Protein AF-A0A843B384-F1 (afdb_monomer_lite)

Radius of gyration: 16.62 Å; chains: 1; bounding box: 54×24×37 Å

Secondary structure (DSSP, 8-state):
----PPP---S--HHHHHHHHHHHHHHHHH-TT-EEEEEEE-TTS-B-S-TTT-SEE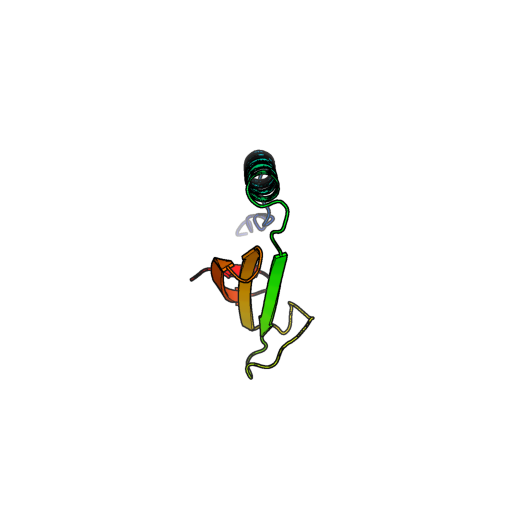EEEEEETTEEEEEEEEEEETTEEEE-

Structure (mmCIF, N/CA/C/O backbone):
data_AF-A0A843B384-F1
#
_entry.id   AF-A0A843B384-F1
#
loop_
_atom_site.group_PDB
_atom_site.id
_atom_site.type_symbol
_atom_site.label_atom_id
_atom_site.label_alt_id
_atom_site.label_comp_id
_atom_site.label_asym_id
_atom_site.label_entity_id
_atom_site.label_seq_id
_atom_site.pdbx_PDB_ins_code
_atom_site.Cartn_x
_atom_site.Cartn_y
_atom_site.Cartn_z
_atom_site.occupancy
_atom_site.B_iso_or_equiv
_atom_site.auth_seq_id
_atom_site.auth_comp_id
_atom_site.auth_asym_id
_atom_site.auth_atom_id
_atom_site.pdbx_PDB_model_num
ATOM 1 N N . MET A 1 1 ? 38.623 15.656 -16.586 1.00 37.75 1 MET A N 1
ATOM 2 C CA . MET A 1 1 ? 37.706 14.532 -16.284 1.00 37.75 1 MET A CA 1
ATOM 3 C C . MET A 1 1 ? 36.533 15.101 -15.500 1.00 37.75 1 MET A C 1
ATOM 5 O O . MET A 1 1 ? 36.781 15.780 -14.518 1.00 37.75 1 MET A O 1
ATOM 9 N N . LYS A 1 2 ? 35.286 14.943 -15.969 1.00 38.72 2 LYS A N 1
ATOM 10 C CA . LYS A 1 2 ? 34.101 15.410 -15.229 1.00 38.72 2 LYS A CA 1
ATOM 11 C C . LYS A 1 2 ? 33.867 14.463 -14.050 1.00 38.72 2 LYS A C 1
ATOM 13 O O . LYS A 1 2 ? 33.615 13.281 -14.275 1.00 38.72 2 LYS A O 1
ATOM 18 N N . GLU A 1 3 ? 33.984 14.967 -12.827 1.00 43.66 3 GLU A N 1
ATOM 19 C CA . GLU A 1 3 ? 33.657 14.225 -11.609 1.00 43.66 3 GLU A CA 1
ATOM 20 C C . GLU A 1 3 ? 32.169 13.854 -11.631 1.00 43.66 3 GLU A C 1
ATOM 22 O O . GLU A 1 3 ? 31.285 14.714 -11.623 1.00 43.66 3 GLU A O 1
ATOM 27 N N . LYS A 1 4 ? 31.877 12.553 -11.721 1.00 43.38 4 LYS A N 1
ATOM 28 C CA . LYS A 1 4 ? 30.518 12.036 -11.557 1.00 43.38 4 LYS A CA 1
ATOM 29 C C . LYS A 1 4 ? 30.167 12.158 -10.074 1.00 43.38 4 LYS A C 1
ATOM 31 O O . LYS A 1 4 ? 30.725 11.427 -9.260 1.00 43.38 4 LYS A O 1
ATOM 36 N N . LYS A 1 5 ? 29.258 13.076 -9.727 1.00 50.09 5 LYS A N 1
ATOM 37 C CA . LYS A 1 5 ? 28.635 13.108 -8.394 1.00 50.09 5 LYS A CA 1
ATOM 38 C C . LYS A 1 5 ? 28.094 11.703 -8.078 1.00 50.09 5 LYS A C 1
ATOM 40 O O . LYS A 1 5 ? 27.462 11.113 -8.960 1.00 50.09 5 LYS A O 1
ATOM 45 N N . PRO A 1 6 ? 28.344 11.152 -6.877 1.00 47.28 6 PRO A N 1
ATOM 46 C CA . PRO A 1 6 ? 27.781 9.864 -6.506 1.00 47.28 6 PRO A CA 1
ATOM 47 C C . PRO A 1 6 ? 26.249 9.958 -6.571 1.00 47.28 6 PRO A C 1
ATOM 49 O O . PRO A 1 6 ? 25.701 11.015 -6.239 1.00 47.28 6 PRO A O 1
ATOM 52 N N . PRO A 1 7 ? 25.549 8.901 -7.018 1.00 52.28 7 PRO A N 1
ATOM 53 C CA . PRO A 1 7 ? 24.095 8.888 -6.987 1.00 52.28 7 PRO A CA 1
ATOM 54 C C . PRO A 1 7 ? 23.661 9.149 -5.544 1.00 52.28 7 PRO A C 1
ATOM 56 O O . PRO A 1 7 ? 24.133 8.471 -4.627 1.00 52.28 7 PRO A O 1
ATOM 59 N N . MET A 1 8 ? 22.810 10.157 -5.333 1.00 54.34 8 MET A N 1
ATOM 60 C CA . MET A 1 8 ? 22.099 10.295 -4.065 1.00 54.34 8 MET A CA 1
ATOM 61 C C . MET A 1 8 ? 21.448 8.939 -3.803 1.00 54.34 8 MET A C 1
ATOM 63 O O . MET A 1 8 ? 20.637 8.482 -4.607 1.00 54.34 8 MET A O 1
ATOM 67 N N . ARG A 1 9 ? 21.877 8.247 -2.741 1.00 48.81 9 ARG A N 1
ATOM 68 C CA . ARG A 1 9 ? 21.212 7.022 -2.304 1.00 48.81 9 ARG A CA 1
ATOM 69 C C . ARG A 1 9 ? 19.789 7.438 -1.963 1.00 48.81 9 ARG A C 1
ATOM 71 O O . ARG A 1 9 ? 19.595 8.154 -0.986 1.00 48.81 9 ARG A O 1
ATOM 78 N N . GLY A 1 10 ? 18.834 7.070 -2.813 1.00 61.16 10 GLY A N 1
ATOM 79 C CA . GLY A 1 10 ? 17.423 7.231 -2.498 1.00 61.16 10 GLY A CA 1
ATOM 80 C C . GLY A 1 10 ? 17.131 6.568 -1.152 1.00 61.16 10 GLY A C 1
ATOM 81 O O . GLY A 1 10 ? 17.714 5.529 -0.832 1.00 61.16 10 GLY A O 1
ATOM 82 N N . GLY A 1 11 ? 16.285 7.206 -0.351 1.00 63.25 11 GLY A N 1
ATOM 83 C CA . GLY A 1 11 ? 15.912 6.741 0.980 1.00 63.25 11 GLY A CA 1
ATOM 84 C C . GLY A 1 11 ? 15.418 7.883 1.861 1.00 63.25 11 GLY A C 1
ATOM 85 O O . GLY A 1 11 ? 15.724 9.046 1.606 1.00 63.25 11 GLY A O 1
ATOM 86 N N . LEU A 1 12 ? 14.657 7.535 2.895 1.00 68.19 12 LEU A N 1
ATOM 87 C CA . LEU A 1 12 ? 14.230 8.472 3.930 1.00 68.19 12 LEU A CA 1
ATOM 88 C C . LEU A 1 12 ? 15.412 8.774 4.856 1.00 68.19 12 LEU A C 1
ATOM 90 O O . LEU A 1 12 ? 16.144 7.871 5.275 1.00 68.19 12 LEU A O 1
ATOM 94 N N . THR A 1 13 ? 15.592 10.039 5.217 1.00 83.75 13 THR A N 1
ATOM 95 C CA . THR A 1 13 ? 16.446 10.392 6.350 1.00 83.75 13 THR A CA 1
ATOM 96 C C . THR A 1 13 ? 15.867 9.789 7.630 1.00 83.75 13 THR A C 1
ATOM 98 O O . THR A 1 13 ? 14.666 9.548 7.741 1.00 83.75 13 THR A O 1
ATOM 101 N N . LYS A 1 14 ? 16.709 9.584 8.648 1.00 78.31 14 LYS A N 1
ATOM 102 C CA . LYS A 1 14 ? 16.256 9.076 9.953 1.00 78.31 14 LYS A CA 1
ATOM 103 C C . LYS A 1 14 ? 15.081 9.885 10.519 1.00 78.31 14 LYS A C 1
ATOM 105 O O . LYS A 1 14 ? 14.148 9.308 11.056 1.00 78.31 14 LYS A O 1
ATOM 110 N N . ARG A 1 15 ? 15.117 11.211 10.365 1.00 81.50 15 ARG A N 1
ATOM 111 C CA . ARG A 1 15 ? 14.062 12.102 10.855 1.00 81.50 15 ARG A CA 1
ATOM 112 C C . ARG A 1 15 ? 12.741 11.893 10.113 1.00 81.50 15 ARG A C 1
ATOM 114 O O . ARG A 1 15 ? 11.697 11.872 10.751 1.00 81.50 15 ARG A O 1
ATOM 121 N N . GLU A 1 16 ? 12.792 11.740 8.793 1.00 70.50 16 GLU A N 1
ATOM 122 C CA . GLU A 1 16 ? 11.602 11.450 7.982 1.00 70.50 16 GLU A CA 1
ATOM 123 C C . GLU A 1 16 ? 11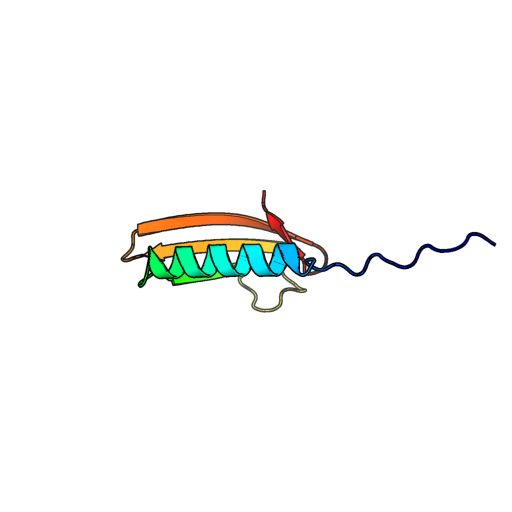.034 10.067 8.315 1.00 70.50 16 GLU A C 1
ATOM 125 O O . GLU A 1 16 ? 9.822 9.918 8.433 1.00 70.50 16 GLU A O 1
ATOM 130 N N . PHE A 1 17 ? 11.900 9.078 8.553 1.00 77.38 17 PHE A N 1
ATOM 131 C CA . PHE A 1 17 ? 11.481 7.754 9.009 1.00 77.38 17 PHE A CA 1
ATOM 132 C C . PHE A 1 17 ? 10.811 7.792 10.390 1.00 77.38 17 PHE A C 1
ATOM 134 O O . PHE A 1 17 ? 9.747 7.204 10.569 1.00 77.38 17 PHE A O 1
ATOM 141 N N . ASP A 1 18 ? 11.410 8.486 11.360 1.00 79.12 18 ASP A N 1
ATOM 142 C CA . ASP A 1 18 ? 10.862 8.593 12.716 1.00 79.12 18 ASP A CA 1
ATOM 143 C C . ASP A 1 18 ? 9.504 9.323 12.713 1.00 79.12 18 ASP A C 1
ATOM 145 O O . ASP A 1 18 ? 8.590 8.904 13.420 1.00 79.12 18 ASP A O 1
ATOM 149 N N . SER A 1 19 ? 9.341 10.355 11.873 1.00 74.19 19 SER A N 1
ATOM 150 C CA . SER A 1 19 ? 8.056 11.047 11.689 1.00 74.19 19 SER A CA 1
ATOM 151 C C . SER A 1 19 ? 6.998 10.118 11.097 1.00 74.19 19 SER A C 1
ATOM 153 O O . SER A 1 19 ? 5.944 9.939 11.696 1.00 74.19 19 SER A O 1
ATOM 155 N N . LEU A 1 20 ? 7.316 9.449 9.980 1.00 75.88 20 LEU A N 1
ATOM 156 C CA . LEU A 1 20 ? 6.408 8.501 9.332 1.00 75.88 20 LEU A CA 1
ATOM 157 C C . LEU A 1 20 ? 5.976 7.391 10.296 1.00 75.88 20 LEU A C 1
ATOM 159 O O . LEU A 1 20 ? 4.823 6.970 10.304 1.00 75.88 20 LEU A O 1
ATOM 163 N N . ARG A 1 21 ? 6.900 6.911 11.131 1.00 82.25 21 ARG A N 1
ATOM 164 C CA . ARG A 1 21 ? 6.605 5.895 12.138 1.00 82.25 21 ARG A CA 1
ATOM 165 C C . ARG A 1 21 ? 5.608 6.391 13.188 1.00 82.25 21 ARG A C 1
ATOM 167 O O . ARG A 1 21 ? 4.724 5.619 13.554 1.00 82.25 21 ARG A O 1
ATOM 174 N N . GLU A 1 22 ? 5.760 7.608 13.708 1.00 83.69 22 GLU A N 1
ATOM 175 C CA . GLU A 1 22 ? 4.796 8.160 14.672 1.00 83.69 22 GLU A CA 1
ATOM 176 C C . GLU A 1 22 ? 3.432 8.399 14.017 1.00 83.69 22 GLU A C 1
ATOM 178 O O . GLU A 1 22 ? 2.420 8.028 14.609 1.00 83.69 22 GLU A O 1
ATOM 183 N N . ASP A 1 23 ? 3.401 8.893 12.777 1.00 81.38 23 ASP A N 1
ATOM 184 C CA . ASP A 1 23 ? 2.157 9.096 12.025 1.00 81.38 2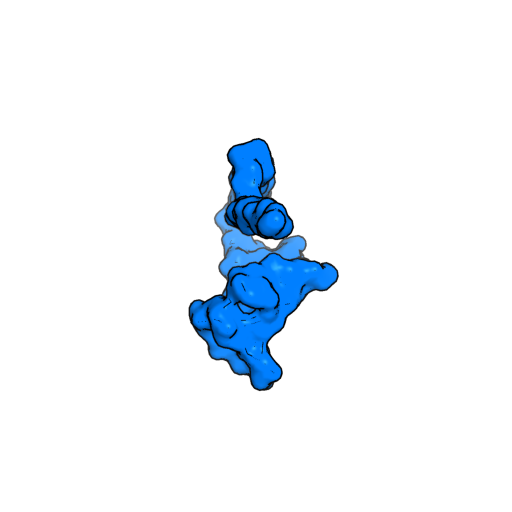3 ASP A CA 1
ATOM 185 C C . ASP A 1 23 ? 1.411 7.768 11.815 1.00 81.38 23 ASP A C 1
ATOM 187 O O . ASP A 1 23 ? 0.213 7.663 12.081 1.00 81.38 23 ASP A O 1
ATOM 191 N N . LEU A 1 24 ? 2.132 6.706 11.432 1.00 78.81 24 LEU A N 1
ATOM 192 C CA . LEU A 1 24 ? 1.570 5.357 11.320 1.00 78.81 24 LEU A CA 1
ATOM 193 C C . LEU A 1 24 ? 1.091 4.816 12.671 1.00 78.81 24 LEU A C 1
ATOM 195 O O . LEU A 1 24 ? 0.056 4.154 12.739 1.00 78.81 24 LEU A O 1
ATOM 199 N N . ARG A 1 25 ? 1.822 5.089 13.758 1.00 83.06 25 ARG A N 1
ATOM 200 C CA . ARG A 1 25 ? 1.432 4.654 15.105 1.00 83.06 25 ARG A CA 1
ATOM 201 C C . ARG A 1 25 ? 0.144 5.336 15.559 1.00 83.06 25 ARG A C 1
ATOM 203 O O . ARG A 1 25 ? -0.712 4.666 16.133 1.00 83.06 25 ARG A O 1
ATOM 210 N N . GLN A 1 26 ? 0.006 6.631 15.290 1.00 82.75 26 GLN A N 1
ATOM 211 C CA . GLN A 1 26 ? -1.201 7.390 15.596 1.00 82.75 26 GLN A CA 1
ATOM 212 C C . GLN A 1 26 ? -2.383 6.889 14.760 1.00 82.75 26 GLN A C 1
ATOM 214 O O . GLN A 1 26 ? -3.431 6.587 15.320 1.00 82.75 26 GLN A O 1
ATOM 219 N N . LEU A 1 27 ? -2.185 6.678 13.456 1.00 80.00 27 LEU A N 1
ATOM 220 C CA . LEU A 1 27 ? -3.217 6.155 12.560 1.00 80.00 27 LEU A CA 1
ATOM 221 C C . LEU A 1 27 ? -3.756 4.794 13.025 1.00 80.00 27 LEU A C 1
ATOM 223 O O . LEU A 1 27 ? -4.966 4.594 13.077 1.00 80.00 27 LEU A O 1
ATOM 227 N N . VAL A 1 28 ? -2.867 3.867 13.400 1.00 81.56 28 VAL A N 1
ATOM 228 C CA . VAL A 1 28 ? -3.260 2.546 13.922 1.00 81.56 28 VAL A CA 1
ATOM 229 C C . VAL A 1 28 ? -3.937 2.656 15.293 1.00 81.56 28 VAL A C 1
ATOM 231 O O . VAL A 1 28 ? -4.807 1.849 15.608 1.00 81.56 28 VAL A O 1
ATOM 234 N N . SER A 1 29 ? -3.565 3.644 16.112 1.00 85.19 29 SER A N 1
ATOM 235 C CA . SER A 1 29 ? -4.231 3.902 17.393 1.00 85.19 29 SER A CA 1
ATOM 236 C C . SER A 1 29 ? -5.650 4.446 17.209 1.00 85.19 29 SER A C 1
ATOM 238 O O . SER A 1 29 ? -6.553 4.030 17.932 1.00 85.19 29 SER A O 1
ATOM 240 N N . ASP A 1 30 ? -5.841 5.370 16.267 1.00 85.38 30 ASP A N 1
ATOM 241 C CA . ASP A 1 30 ? -7.131 6.018 16.006 1.00 85.38 30 ASP A CA 1
ATOM 242 C C . ASP A 1 30 ? -8.090 5.099 15.241 1.00 85.38 30 ASP A C 1
ATOM 244 O O . ASP A 1 30 ? -9.302 5.162 15.446 1.00 85.38 30 ASP A O 1
ATOM 248 N N . HIS A 1 31 ? -7.540 4.205 14.415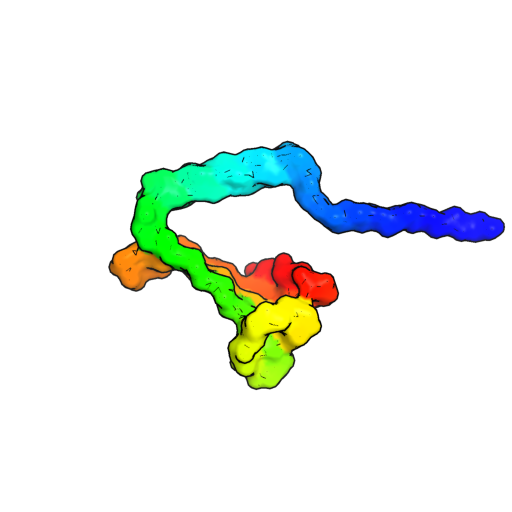 1.00 85.88 31 HIS A N 1
ATOM 249 C CA . HIS A 1 31 ? -8.279 3.236 13.613 1.00 85.88 31 HIS A CA 1
ATOM 250 C C . HIS A 1 31 ? -7.761 1.809 13.859 1.00 85.88 31 HIS A C 1
ATOM 252 O O . HIS A 1 31 ? -7.080 1.227 13.007 1.00 85.88 31 HIS A O 1
ATOM 258 N N . PRO A 1 32 ? -8.061 1.200 15.022 1.00 84.81 32 PRO A N 1
ATOM 259 C CA . PRO A 1 32 ? -7.513 -0.101 15.411 1.00 84.81 32 PRO A CA 1
ATOM 260 C C . PRO A 1 32 ? -7.972 -1.252 14.506 1.00 84.81 32 PRO A C 1
ATOM 262 O O . PRO A 1 32 ? -7.391 -2.337 14.550 1.00 84.81 32 PRO A O 1
ATOM 265 N N . ARG A 1 33 ? -9.016 -1.037 13.694 1.00 89.69 33 ARG A N 1
ATOM 266 C CA . ARG A 1 33 ? -9.526 -2.008 12.717 1.00 89.69 33 ARG A CA 1
ATOM 267 C C . ARG A 1 33 ? -9.185 -1.630 11.274 1.00 89.69 33 ARG A C 1
ATOM 269 O O . ARG A 1 33 ? -9.708 -2.256 10.353 1.00 89.69 33 ARG A O 1
ATOM 276 N N . ALA A 1 34 ? -8.300 -0.649 11.075 1.00 88.81 34 ALA A N 1
ATOM 277 C CA . ALA A 1 34 ? -7.845 -0.238 9.756 1.00 88.81 34 ALA A CA 1
ATOM 278 C C . ALA A 1 34 ? -7.207 -1.401 8.978 1.00 88.81 34 ALA A C 1
ATOM 280 O O . ALA A 1 34 ? -6.289 -2.075 9.449 1.00 88.81 34 ALA A O 1
ATOM 281 N N . GLN A 1 35 ? -7.664 -1.593 7.746 1.00 89.50 35 GLN A N 1
ATOM 282 C CA . GLN A 1 35 ? -7.136 -2.542 6.780 1.00 89.50 35 GLN A CA 1
ATOM 283 C C . GLN A 1 35 ? -6.474 -1.782 5.638 1.00 89.50 35 GLN A C 1
ATOM 285 O O . GLN A 1 35 ? -7.132 -1.063 4.885 1.00 89.50 35 GLN A O 1
ATOM 290 N N . PHE A 1 36 ? -5.164 -1.969 5.503 1.00 89.06 36 PHE A N 1
ATOM 291 C CA . PHE A 1 36 ? -4.359 -1.387 4.437 1.00 89.06 36 PHE A CA 1
ATOM 292 C C . PHE A 1 36 ? -4.327 -2.349 3.254 1.00 89.06 36 PHE A C 1
ATOM 294 O O . PHE A 1 36 ? -3.934 -3.506 3.396 1.00 89.06 36 PHE A O 1
ATOM 301 N N . THR A 1 37 ? -4.713 -1.869 2.079 1.00 90.00 37 THR A N 1
ATOM 302 C CA . THR A 1 37 ? -4.620 -2.628 0.832 1.00 90.00 37 THR A CA 1
ATOM 303 C C . THR A 1 37 ? -3.764 -1.857 -0.153 1.00 90.00 37 THR A C 1
ATOM 305 O O . THR A 1 37 ? -4.080 -0.715 -0.475 1.00 90.00 37 THR A O 1
ATOM 308 N N . ILE A 1 38 ? -2.699 -2.497 -0.638 1.00 90.94 38 ILE A N 1
ATOM 309 C CA . ILE A 1 38 ? -1.890 -2.006 -1.752 1.00 90.94 38 ILE A CA 1
ATOM 310 C C . ILE A 1 38 ? -2.210 -2.873 -2.969 1.00 90.94 38 ILE A C 1
ATOM 312 O O . ILE A 1 38 ? -2.104 -4.100 -2.922 1.00 90.94 38 ILE A O 1
ATOM 316 N N . LEU A 1 39 ? -2.617 -2.228 -4.053 1.00 94.06 39 LEU A N 1
ATOM 317 C CA . LEU A 1 39 ? -2.848 -2.825 -5.356 1.00 94.06 39 LEU A CA 1
ATOM 318 C C . LEU A 1 39 ? -1.733 -2.370 -6.291 1.00 94.06 39 LEU A C 1
ATOM 320 O O . LEU A 1 39 ? -1.504 -1.174 -6.426 1.00 94.06 39 LEU A O 1
ATOM 324 N N . LEU A 1 40 ? -1.067 -3.309 -6.955 1.00 94.56 40 LEU A N 1
ATOM 325 C CA . LEU A 1 40 ? -0.108 -3.022 -8.015 1.00 94.56 40 LEU A CA 1
ATOM 326 C C . LEU A 1 40 ? -0.693 -3.503 -9.337 1.00 94.56 40 LEU A C 1
ATOM 328 O O . LEU A 1 40 ? -1.185 -4.630 -9.424 1.00 94.56 40 LEU A O 1
ATOM 332 N N . LEU A 1 41 ? -0.657 -2.638 -10.346 1.00 95.56 41 LEU A N 1
ATOM 333 C CA . LEU A 1 41 ? -1.190 -2.918 -11.673 1.00 95.56 41 LEU A CA 1
ATOM 334 C C . LEU A 1 41 ? -0.080 -2.808 -12.710 1.00 95.56 41 LEU A C 1
ATOM 336 O O . LEU A 1 41 ? 0.664 -1.824 -12.714 1.00 95.56 41 LEU A O 1
ATOM 340 N N . ASP A 1 42 ? 0.021 -3.789 -13.601 1.00 94.50 42 ASP A N 1
ATOM 341 C CA . ASP A 1 42 ? 0.923 -3.734 -14.751 1.00 94.50 42 ASP A CA 1
ATOM 342 C C . ASP A 1 42 ? 0.439 -2.711 -15.802 1.00 94.50 42 ASP A C 1
ATOM 344 O O . ASP A 1 42 ? -0.490 -1.933 -15.569 1.00 94.50 42 ASP A O 1
ATOM 348 N N . ARG A 1 43 ? 1.105 -2.645 -16.959 1.00 92.12 43 ARG A N 1
ATOM 349 C CA . ARG A 1 43 ? 0.729 -1.713 -18.043 1.00 92.12 43 ARG A CA 1
ATOM 350 C C . ARG A 1 43 ? -0.588 -2.068 -18.732 1.00 92.12 43 ARG A C 1
ATOM 352 O O . ARG A 1 43 ? -1.172 -1.203 -19.377 1.00 92.12 43 ARG A O 1
ATOM 359 N N . GLU A 1 44 ? -1.024 -3.315 -18.624 1.00 93.06 44 GLU A N 1
ATOM 360 C CA . GLU A 1 44 ? -2.273 -3.814 -19.200 1.00 93.06 44 GLU A CA 1
ATOM 361 C C . GLU A 1 44 ? -3.446 -3.664 -18.216 1.00 93.06 44 GLU A C 1
ATOM 363 O O . GLU A 1 44 ? -4.603 -3.821 -18.600 1.00 93.06 44 GLU A O 1
ATOM 368 N N . GLY A 1 45 ? -3.162 -3.286 -16.965 1.00 91.31 45 GLY A N 1
ATOM 369 C CA . GLY A 1 45 ? -4.145 -3.113 -15.901 1.00 91.31 45 GLY A CA 1
ATOM 370 C C . GLY A 1 45 ? -4.407 -4.387 -15.099 1.00 91.31 45 GLY A C 1
ATOM 371 O O . GLY A 1 45 ? -5.350 -4.414 -14.306 1.00 91.31 45 GLY A O 1
ATOM 372 N N . HIS A 1 46 ? -3.597 -5.434 -15.268 1.00 95.31 46 HIS A N 1
ATOM 373 C CA . HIS A 1 46 ? -3.702 -6.648 -14.467 1.00 95.31 46 HIS A CA 1
ATOM 374 C C . HIS A 1 46 ? -2.987 -6.488 -13.130 1.00 95.31 46 HIS A C 1
ATOM 376 O O . HIS A 1 46 ? -1.958 -5.817 -13.021 1.00 95.31 46 HIS A O 1
ATOM 382 N N . ARG A 1 47 ? -3.525 -7.142 -12.097 1.00 94.06 47 ARG A N 1
ATOM 383 C CA . ARG A 1 47 ? -2.881 -7.187 -10.786 1.00 94.06 47 ARG A CA 1
ATOM 384 C C . ARG A 1 47 ? -1.583 -7.985 -10.872 1.00 94.06 47 ARG A C 1
ATOM 386 O O . ARG A 1 47 ? -1.579 -9.102 -11.380 1.00 94.06 47 ARG A O 1
ATOM 393 N N . THR A 1 48 ? -0.516 -7.422 -10.322 1.00 92.62 48 THR A N 1
ATOM 394 C CA . THR A 1 48 ? 0.793 -8.069 -10.200 1.00 92.62 48 THR A CA 1
ATOM 395 C C . THR A 1 48 ? 1.278 -7.978 -8.758 1.00 92.62 48 THR A C 1
ATOM 397 O O . THR A 1 48 ? 0.917 -7.048 -8.043 1.00 92.62 48 THR A O 1
ATOM 400 N N . ASP A 1 49 ? 2.100 -8.930 -8.332 1.00 90.88 49 ASP A N 1
ATOM 401 C CA . ASP A 1 49 ? 2.799 -8.872 -7.043 1.00 90.88 49 ASP A CA 1
ATOM 402 C C . ASP A 1 49 ? 4.270 -8.438 -7.216 1.00 90.88 49 ASP A C 1
ATOM 404 O O . ASP A 1 49 ? 4.976 -8.200 -6.236 1.00 90.88 49 ASP A O 1
ATOM 408 N N . ASP A 1 50 ? 4.744 -8.303 -8.462 1.00 89.19 50 ASP A N 1
ATOM 409 C CA . ASP A 1 50 ? 6.084 -7.811 -8.778 1.00 89.19 50 ASP A CA 1
ATOM 410 C C . ASP A 1 50 ? 6.063 -6.300 -9.041 1.00 89.19 50 ASP A C 1
ATOM 412 O O . ASP A 1 50 ? 5.596 -5.822 -10.075 1.00 89.19 50 ASP A O 1
ATOM 416 N N . ILE A 1 51 ? 6.652 -5.536 -8.120 1.00 86.19 51 ILE A N 1
ATOM 417 C CA . ILE A 1 51 ? 6.777 -4.077 -8.227 1.00 86.19 51 ILE A CA 1
ATOM 418 C C . ILE A 1 51 ? 7.563 -3.623 -9.465 1.00 86.19 51 ILE A C 1
ATOM 420 O O . ILE A 1 51 ? 7.368 -2.509 -9.944 1.00 86.19 51 ILE A O 1
ATOM 424 N N . SER A 1 52 ? 8.438 -4.473 -10.006 1.00 87.44 52 SER A N 1
ATOM 425 C CA . SER A 1 52 ? 9.241 -4.154 -11.191 1.00 87.44 52 SER A CA 1
ATOM 426 C C . SER A 1 52 ? 8.405 -4.170 -12.472 1.00 87.44 52 SER A C 1
ATOM 428 O O . SER A 1 52 ? 8.743 -3.475 -13.432 1.00 87.44 52 SER A O 1
ATOM 430 N N . SER A 1 53 ? 7.323 -4.954 -12.490 1.00 90.06 53 SER A N 1
ATOM 431 C CA . SER A 1 53 ? 6.366 -5.035 -13.601 1.00 90.06 53 SER A CA 1
ATOM 432 C C . SER A 1 53 ? 5.173 -4.090 -13.437 1.00 90.06 53 SER A C 1
ATOM 434 O O . SER A 1 53 ? 4.461 -3.824 -14.409 1.00 90.06 53 SER A O 1
ATOM 436 N N . ALA A 1 54 ? 4.976 -3.537 -12.239 1.00 94.06 54 ALA A N 1
ATOM 437 C CA . ALA A 1 54 ? 3.923 -2.575 -11.967 1.00 94.06 54 ALA A CA 1
ATOM 438 C C . ALA A 1 54 ? 4.170 -1.238 -12.690 1.00 94.06 54 ALA A C 1
ATOM 440 O O . ALA A 1 54 ? 5.281 -0.711 -12.732 1.00 94.06 54 ALA A O 1
ATOM 441 N N . SER A 1 55 ? 3.101 -0.671 -13.244 1.00 95.12 55 SER A N 1
ATOM 442 C CA . SER A 1 55 ? 3.060 0.672 -13.827 1.00 95.12 55 SER A CA 1
ATOM 443 C C . SER A 1 55 ? 2.231 1.651 -12.995 1.00 95.12 55 SER A C 1
ATOM 445 O O . SER A 1 55 ? 2.475 2.857 -13.037 1.00 95.12 55 SER A O 1
ATOM 447 N N . ARG A 1 56 ? 1.278 1.143 -12.204 1.00 94.31 56 ARG A N 1
ATOM 448 C CA . ARG A 1 56 ? 0.435 1.928 -11.297 1.00 94.31 56 ARG A CA 1
ATOM 449 C C . ARG A 1 56 ? 0.311 1.246 -9.947 1.00 94.31 56 ARG A C 1
ATOM 451 O O . ARG A 1 56 ? 0.437 0.024 -9.851 1.00 94.31 56 ARG A O 1
ATOM 458 N N . TYR A 1 57 ? 0.021 2.042 -8.928 1.00 93.94 57 TYR 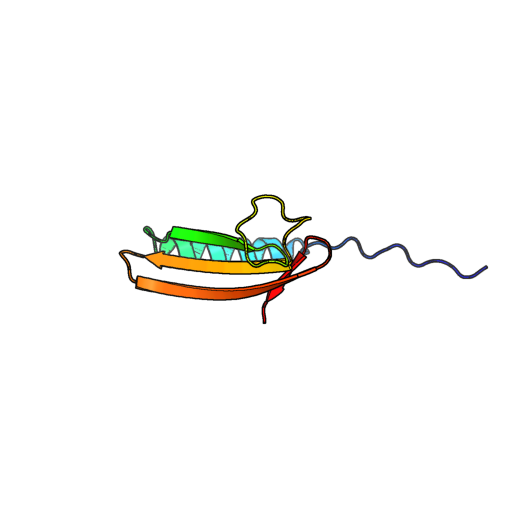A N 1
ATOM 459 C CA . TYR A 1 57 ? -0.375 1.529 -7.627 1.00 93.94 57 TYR A CA 1
A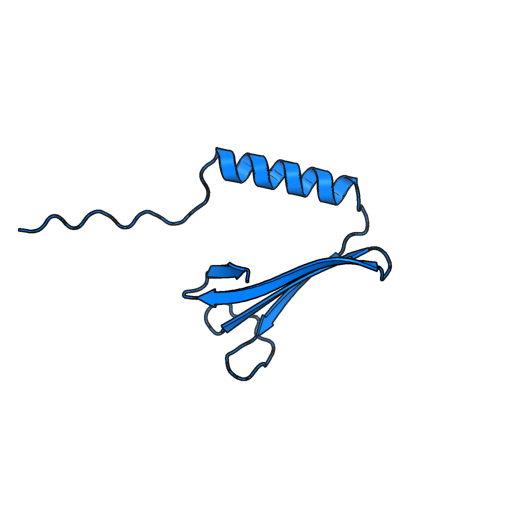TOM 460 C C . TYR A 1 57 ? -1.643 2.212 -7.127 1.00 93.94 57 TYR A C 1
ATOM 462 O O . TYR A 1 57 ? -1.996 3.317 -7.546 1.00 93.94 57 TYR A O 1
ATOM 470 N N . GLY A 1 58 ? -2.309 1.527 -6.211 1.00 92.69 58 GLY A N 1
ATOM 471 C CA . GLY A 1 58 ? -3.380 2.066 -5.402 1.00 92.69 58 GLY A CA 1
ATOM 472 C C . GLY A 1 58 ? -3.186 1.665 -3.951 1.00 92.69 58 GLY A C 1
ATOM 473 O O . GLY A 1 58 ? -2.918 0.502 -3.671 1.00 92.69 58 GLY A O 1
ATOM 474 N N . LEU A 1 59 ? -3.332 2.610 -3.035 1.00 90.81 59 LEU A N 1
ATOM 475 C CA . LEU A 1 59 ? -3.356 2.385 -1.598 1.00 90.81 59 LEU A CA 1
ATOM 476 C C . LEU A 1 59 ? -4.738 2.773 -1.078 1.00 90.81 59 LEU A C 1
ATOM 478 O O . LEU A 1 59 ? -5.207 3.882 -1.311 1.00 90.81 59 LEU A O 1
ATOM 482 N N . THR A 1 60 ? -5.393 1.869 -0.359 1.00 91.19 60 THR A N 1
ATOM 483 C CA . THR A 1 60 ? -6.651 2.159 0.337 1.00 91.19 60 THR A CA 1
ATOM 484 C C . THR A 1 60 ? -6.570 1.724 1.787 1.00 91.19 60 THR A C 1
ATOM 486 O O . THR A 1 60 ? -6.029 0.655 2.078 1.00 91.19 60 THR A O 1
ATOM 489 N N . VAL A 1 61 ? -7.164 2.512 2.677 1.00 90.12 61 VAL A N 1
ATOM 490 C CA . VAL A 1 61 ? -7.338 2.182 4.092 1.00 90.12 61 VAL A CA 1
ATOM 491 C C . VAL A 1 61 ? -8.826 2.161 4.400 1.00 90.12 61 VAL A C 1
ATOM 493 O O . VAL A 1 61 ? -9.502 3.178 4.233 1.00 90.12 61 VAL A O 1
ATOM 496 N N . TYR A 1 62 ? -9.327 1.009 4.838 1.00 91.12 62 TYR A N 1
ATOM 497 C CA . TYR A 1 62 ? -10.719 0.820 5.247 1.00 91.12 62 TYR A CA 1
ATOM 498 C C . TYR A 1 62 ? -10.819 0.516 6.738 1.00 91.12 62 TYR A C 1
ATOM 500 O O . TYR A 1 62 ? -9.958 -0.167 7.272 1.00 91.12 62 TYR A O 1
ATOM 508 N N . GLU A 1 63 ? -11.897 0.932 7.390 1.00 91.06 63 GLU A N 1
ATOM 509 C CA . GLU A 1 63 ? -12.282 0.468 8.727 1.00 91.06 63 GLU A CA 1
ATOM 510 C C . GLU A 1 63 ? -13.774 0.140 8.720 1.00 91.06 63 GLU A C 1
ATOM 512 O O . GLU A 1 63 ? -14.584 1.012 8.416 1.00 91.06 63 GLU A O 1
ATOM 517 N N . ASP A 1 64 ? -14.130 -1.116 9.012 1.00 87.06 64 ASP A N 1
ATOM 518 C CA . ASP A 1 64 ? -15.526 -1.593 9.048 1.00 87.06 64 ASP A CA 1
ATOM 519 C C . ASP A 1 64 ? -16.349 -1.146 7.827 1.00 87.06 64 ASP A C 1
ATOM 521 O O . ASP A 1 64 ? -17.422 -0.560 7.957 1.00 87.06 64 ASP A O 1
ATOM 525 N N . ASP A 1 65 ? -15.792 -1.364 6.634 1.00 88.12 65 ASP A N 1
ATOM 526 C CA . ASP A 1 65 ? -16.357 -0.994 5.327 1.00 88.12 65 ASP A CA 1
ATOM 527 C C . ASP A 1 65 ? -16.346 0.509 4.984 1.00 88.12 65 ASP A C 1
ATOM 529 O O . ASP A 1 65 ? -16.728 0.901 3.878 1.00 88.12 65 ASP A O 1
ATOM 533 N N . LYS A 1 66 ? -15.836 1.375 5.867 1.00 90.75 66 LYS A N 1
ATOM 534 C CA . LYS A 1 66 ? -15.643 2.802 5.583 1.00 90.75 66 LYS A CA 1
ATOM 535 C C . LYS A 1 66 ? -14.257 3.068 5.002 1.00 90.75 66 LYS A C 1
ATOM 537 O O . LYS A 1 66 ? -13.251 2.801 5.651 1.00 90.75 66 LYS A O 1
ATOM 542 N N . LEU A 1 67 ? -14.201 3.679 3.818 1.00 89.06 67 LEU A N 1
ATOM 543 C CA . LEU A 1 67 ? -12.957 4.206 3.253 1.00 89.06 67 LEU A CA 1
ATOM 544 C C . LEU A 1 67 ? -12.479 5.411 4.081 1.00 89.06 67 LEU A C 1
ATOM 546 O O . LEU A 1 67 ? -13.166 6.431 4.154 1.00 89.06 67 LEU A O 1
ATOM 550 N N . ILE A 1 68 ? -11.309 5.285 4.704 1.00 88.62 68 ILE A N 1
ATOM 551 C CA . ILE A 1 68 ? -10.653 6.347 5.482 1.00 88.62 68 ILE A CA 1
ATOM 552 C C . ILE A 1 68 ? -9.656 7.109 4.611 1.00 88.62 68 ILE A C 1
ATOM 554 O O . ILE A 1 68 ? -9.556 8.330 4.703 1.00 88.62 68 ILE A O 1
ATOM 558 N N . PHE A 1 69 ? -8.920 6.389 3.766 1.00 86.88 69 PHE A N 1
ATOM 559 C CA . PHE A 1 69 ? -7.866 6.960 2.940 1.00 86.88 69 PHE A CA 1
ATOM 560 C C . PHE A 1 69 ? -7.769 6.230 1.605 1.00 86.88 69 PHE A C 1
ATOM 562 O O . PHE A 1 69 ? -7.900 5.006 1.549 1.00 86.88 69 PHE A O 1
ATOM 569 N N . GLN A 1 70 ? -7.501 6.986 0.545 1.00 90.62 70 GLN A N 1
ATOM 570 C CA . GLN A 1 70 ? -7.218 6.464 -0.781 1.00 90.62 70 GLN A CA 1
ATOM 571 C C . GLN A 1 70 ? -6.129 7.305 -1.435 1.00 90.62 70 GLN A C 1
ATOM 573 O O . GLN A 1 70 ? -6.220 8.529 -1.462 1.00 90.62 70 GLN A O 1
ATOM 578 N N . GLU A 1 71 ? -5.153 6.628 -2.022 1.00 90.69 71 GLU A N 1
ATOM 579 C CA . GLU A 1 71 ? -4.116 7.221 -2.853 1.00 90.69 71 GLU A CA 1
ATOM 580 C C . GLU A 1 71 ? -3.937 6.364 -4.101 1.00 90.69 71 GLU A C 1
ATOM 582 O O . GLU A 1 71 ? -3.928 5.136 -4.030 1.00 90.69 71 GLU A O 1
ATOM 587 N N . MET A 1 72 ? -3.817 7.012 -5.253 1.00 91.19 72 MET A N 1
ATOM 588 C CA . MET A 1 72 ? -3.500 6.366 -6.520 1.00 91.19 72 MET A CA 1
ATOM 589 C C . MET A 1 72 ? -2.249 7.025 -7.079 1.00 91.19 72 MET A C 1
ATOM 591 O O . MET A 1 72 ? -2.012 8.210 -6.852 1.00 91.19 72 MET A O 1
ATOM 595 N N . GLY A 1 73 ? -1.460 6.263 -7.823 1.00 92.44 73 GLY A N 1
ATOM 596 C CA . GLY A 1 73 ? -0.305 6.846 -8.474 1.00 92.44 73 GLY A CA 1
ATOM 597 C C . GLY A 1 73 ? 0.385 5.924 -9.456 1.00 92.44 73 GLY A C 1
ATOM 598 O O . GLY A 1 73 ? -0.131 4.874 -9.861 1.00 92.44 73 GLY A O 1
ATOM 599 N N . VAL A 1 74 ? 1.580 6.341 -9.854 1.00 93.00 74 VAL A N 1
ATOM 600 C CA . VAL A 1 74 ? 2.404 5.649 -10.845 1.00 93.00 74 VAL A CA 1
ATOM 601 C C . VAL A 1 74 ? 3.564 4.929 -10.177 1.00 93.00 74 VAL A C 1
ATOM 603 O O . VAL A 1 74 ? 4.114 5.385 -9.176 1.00 93.00 74 VAL A O 1
ATOM 606 N N . VAL A 1 75 ? 3.961 3.799 -10.756 1.00 87.88 75 VAL A N 1
ATOM 607 C CA . VAL A 1 75 ? 5.178 3.090 -10.362 1.00 87.88 75 VAL A CA 1
ATOM 608 C C . VAL A 1 75 ? 6.254 3.367 -11.403 1.00 87.88 75 VAL A C 1
ATOM 610 O O . VAL A 1 75 ? 6.101 3.043 -12.578 1.00 87.88 75 VAL A O 1
ATOM 613 N N . THR A 1 76 ? 7.352 3.995 -10.985 1.00 87.25 76 THR A N 1
ATOM 614 C CA . THR A 1 76 ? 8.488 4.325 -11.856 1.00 87.25 76 THR A CA 1
ATOM 615 C C . THR A 1 76 ? 9.780 3.833 -11.223 1.00 87.25 76 THR A C 1
ATOM 617 O O . THR A 1 76 ? 10.132 4.246 -10.123 1.00 87.25 76 THR A O 1
ATOM 620 N N . ASN A 1 77 ? 10.512 2.958 -11.921 1.00 85.12 77 ASN A N 1
ATOM 621 C CA . ASN A 1 77 ? 11.762 2.355 -11.434 1.00 85.12 77 ASN A CA 1
ATOM 622 C C . ASN A 1 77 ? 11.623 1.696 -10.043 1.00 85.12 77 ASN A C 1
ATOM 624 O O . ASN A 1 77 ? 12.516 1.817 -9.207 1.00 85.12 77 ASN A O 1
ATOM 628 N N . GLY A 1 78 ? 10.487 1.038 -9.785 1.00 78.88 78 GLY A N 1
ATOM 629 C CA . GLY A 1 78 ? 10.183 0.409 -8.494 1.00 78.88 78 GLY A CA 1
ATOM 630 C C . GLY A 1 78 ? 9.787 1.384 -7.377 1.00 78.88 78 GLY A C 1
ATOM 631 O O . GLY A 1 78 ? 9.667 0.967 -6.229 1.00 78.88 78 GLY A O 1
ATOM 632 N N . LEU A 1 79 ? 9.586 2.670 -7.686 1.00 83.56 79 LEU A N 1
ATOM 633 C CA . LEU A 1 79 ? 9.115 3.684 -6.740 1.00 83.56 79 LEU A CA 1
ATOM 634 C C . LEU A 1 79 ? 7.643 4.009 -6.994 1.00 83.56 79 LEU A C 1
ATOM 636 O O . LEU A 1 79 ? 7.268 4.272 -8.134 1.00 83.56 79 LEU A O 1
ATOM 640 N N . MET A 1 80 ? 6.840 4.031 -5.929 1.00 86.62 80 MET A N 1
ATOM 641 C CA . MET A 1 80 ? 5.451 4.499 -5.935 1.00 86.62 80 MET A CA 1
ATOM 642 C C . MET A 1 80 ? 5.434 6.023 -5.783 1.00 86.62 80 MET A C 1
ATOM 644 O O . MET A 1 80 ? 5.995 6.553 -4.824 1.00 86.62 80 MET A O 1
ATOM 648 N N . ILE A 1 81 ? 4.849 6.720 -6.754 1.00 86.56 81 ILE A N 1
ATOM 649 C CA . ILE A 1 81 ? 4.768 8.182 -6.810 1.00 86.56 81 ILE A CA 1
ATOM 650 C C . ILE A 1 81 ? 3.290 8.565 -6.904 1.00 86.56 81 ILE A C 1
ATOM 652 O O . ILE A 1 81 ? 2.649 8.253 -7.910 1.00 86.56 81 ILE A O 1
ATOM 656 N N . GLY A 1 82 ? 2.767 9.202 -5.855 1.00 81.75 82 GLY A N 1
ATOM 657 C CA . GLY A 1 82 ? 1.369 9.637 -5.786 1.00 81.75 82 GLY A CA 1
ATOM 658 C C . GLY A 1 82 ? 1.037 10.728 -6.804 1.00 81.75 82 GLY A C 1
ATOM 659 O O . GLY A 1 82 ? 1.912 11.520 -7.169 1.00 81.75 82 GLY A O 1
ATOM 660 N N . GLU A 1 83 ? -0.217 10.735 -7.261 1.00 73.06 83 GLU A N 1
ATOM 661 C CA . GLU A 1 83 ? -0.811 11.767 -8.132 1.00 73.06 83 GLU A CA 1
ATOM 662 C C . GLU A 1 83 ? -1.529 12.873 -7.343 1.00 73.06 83 GLU A C 1
ATOM 664 O O . GLU A 1 83 ? -2.122 12.576 -6.281 1.00 73.06 83 GLU A O 1
#

Foldseek 3Di:
DDDDDPPPPDDDDPVRVVVVVVVVVVVCVVQVQKDKDKFFAAPVRDTDPDLQRGFKMKIWIDHPNDTPDIWIATRDPSDGDTD

pLDDT: mean 82.01, std 14.36, range [37.75, 95.56]

Sequence (83 aa):
MKEKKPPMRGGLTKREFDSLREDLRQLVSDHPRAQFTILLLDREGHRTDDISSASRYGLTVYEDDKLIFQEMGVVTNGLMIGE